Protein AF-A0A170U8N2-F1 (afdb_monomer_lite)

Radius of gyration: 27.25 Å; chains: 1; bounding box: 84×39×58 Å

Structure (mmCIF, N/CA/C/O backbone):
data_AF-A0A170U8N2-F1
#
_entry.id   AF-A0A170U8N2-F1
#
loop_
_atom_site.group_PDB
_atom_site.id
_atom_site.type_symbol
_atom_site.label_atom_id
_atom_site.label_alt_id
_atom_site.label_comp_id
_atom_site.label_asym_id
_atom_site.label_entity_id
_atom_site.label_seq_id
_atom_site.pdbx_PDB_ins_code
_atom_site.Cartn_x
_atom_site.Cartn_y
_atom_site.Cartn_z
_atom_site.occupancy
_atom_site.B_iso_or_equiv
_atom_site.auth_seq_id
_atom_site.auth_comp_id
_atom_site.auth_asym_id
_atom_site.auth_atom_id
_atom_site.pdbx_PDB_model_num
ATOM 1 N N . MET A 1 1 ? -3.355 0.686 -1.057 1.00 92.44 1 MET A N 1
ATOM 2 C CA . MET A 1 1 ? -4.777 1.088 -0.969 1.00 92.44 1 MET A CA 1
ATOM 3 C C . MET A 1 1 ? -5.611 -0.169 -0.863 1.00 92.44 1 MET A C 1
ATOM 5 O O . MET A 1 1 ? -5.297 -1.113 -1.573 1.00 92.44 1 MET A O 1
ATOM 9 N N . ILE A 1 2 ? -6.610 -0.196 0.008 1.00 95.25 2 ILE A N 1
ATOM 10 C CA . ILE A 1 2 ? -7.446 -1.368 0.289 1.00 95.25 2 ILE A CA 1
ATOM 11 C C . ILE A 1 2 ? -8.923 -1.017 0.097 1.00 95.25 2 ILE A C 1
ATOM 13 O O . ILE A 1 2 ? -9.310 0.129 0.348 1.00 95.25 2 ILE A O 1
ATOM 17 N N . LEU A 1 3 ? -9.727 -1.981 -0.351 1.00 95.25 3 LEU A N 1
ATOM 18 C CA . LEU A 1 3 ? -11.173 -1.799 -0.454 1.00 95.25 3 LEU A CA 1
ATOM 19 C C . LEU A 1 3 ? -11.828 -1.694 0.929 1.00 95.25 3 LEU A C 1
ATOM 21 O O . LEU A 1 3 ? -11.387 -2.313 1.901 1.00 95.25 3 LEU A O 1
ATOM 25 N N . SER A 1 4 ? -12.869 -0.871 1.019 1.00 93.06 4 SER A N 1
ATOM 26 C CA . SER A 1 4 ? -13.587 -0.593 2.264 1.00 93.06 4 SER A CA 1
ATOM 27 C C . SER A 1 4 ? -14.366 -1.790 2.807 1.00 93.06 4 SER A C 1
ATOM 29 O O . SER A 1 4 ? -14.515 -1.890 4.020 1.00 93.06 4 SER A O 1
ATOM 31 N N . ASP A 1 5 ? -14.799 -2.708 1.947 1.00 93.00 5 ASP A N 1
ATOM 32 C CA . ASP A 1 5 ? -15.534 -3.930 2.298 1.00 93.00 5 ASP A CA 1
ATOM 33 C C . ASP A 1 5 ? -14.647 -5.056 2.860 1.00 93.00 5 ASP A C 1
ATOM 35 O O . ASP A 1 5 ? -15.148 -5.998 3.471 1.00 93.00 5 ASP A O 1
ATOM 39 N N . VAL A 1 6 ? -13.325 -4.943 2.707 1.00 93.75 6 VAL A N 1
ATOM 40 C CA . VAL A 1 6 ? -12.343 -5.905 3.238 1.00 93.75 6 VAL A CA 1
ATOM 41 C C . VAL A 1 6 ? -12.083 -5.678 4.726 1.00 93.75 6 VAL A C 1
ATOM 43 O O . VAL A 1 6 ? -11.695 -6.598 5.446 1.00 93.75 6 VAL A O 1
ATOM 46 N N . LEU A 1 7 ? -12.249 -4.440 5.194 1.00 90.25 7 LEU A N 1
ATOM 47 C CA . LEU A 1 7 ? -11.991 -4.066 6.577 1.00 90.25 7 LEU A CA 1
ATOM 48 C C . LEU A 1 7 ? -13.301 -3.928 7.351 1.00 90.25 7 LEU A C 1
ATOM 50 O O . LEU A 1 7 ? -14.315 -3.523 6.785 1.00 90.25 7 LEU A O 1
ATOM 54 N N . PRO A 1 8 ? -13.280 -4.158 8.674 1.00 89.50 8 PRO A N 1
ATOM 55 C CA . PRO A 1 8 ? -14.389 -3.755 9.522 1.00 89.50 8 PRO A CA 1
ATOM 56 C C . PRO A 1 8 ? -14.728 -2.270 9.305 1.00 89.50 8 PRO A C 1
ATOM 58 O O . PRO A 1 8 ? -13.816 -1.458 9.078 1.00 89.50 8 PRO A O 1
ATOM 61 N N . PRO A 1 9 ? -16.010 -1.882 9.397 1.00 85.44 9 PRO A N 1
ATOM 62 C CA . PRO A 1 9 ? -16.421 -0.492 9.234 1.00 85.44 9 PRO A CA 1
ATOM 63 C C . PRO A 1 9 ? -15.686 0.435 10.212 1.00 85.44 9 PRO A C 1
ATOM 65 O O . PRO A 1 9 ? -15.105 0.006 11.213 1.00 85.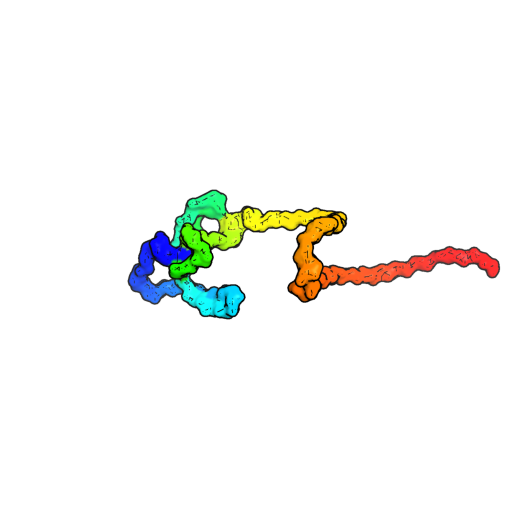44 9 PRO A O 1
ATOM 68 N N . PHE A 1 10 ? -15.630 1.727 9.894 1.00 81.38 10 PHE A N 1
ATOM 69 C CA . PHE A 1 10 ? -15.152 2.720 10.858 1.00 81.38 10 PHE A CA 1
ATOM 70 C C . PHE A 1 10 ? -16.066 2.721 12.078 1.00 81.38 10 PHE A C 1
ATOM 72 O O . PHE A 1 10 ? -17.285 2.693 11.939 1.00 81.38 10 PHE A O 1
ATOM 79 N N . GLY A 1 11 ? -15.459 2.674 13.268 1.00 75.19 11 GLY A N 1
ATOM 80 C CA . GLY A 1 11 ? -16.187 2.952 14.499 1.00 75.19 11 GLY A CA 1
ATOM 81 C C . GLY A 1 11 ? -16.655 4.405 14.502 1.00 75.19 11 GLY A C 1
ATOM 82 O O . GLY A 1 11 ? -16.222 5.196 13.664 1.00 75.19 11 GLY A O 1
ATOM 83 N N . GLU A 1 12 ? -17.496 4.766 15.466 1.00 72.25 12 GLU A N 1
ATOM 84 C CA . GLU A 1 12 ? -18.039 6.124 15.652 1.00 72.25 12 GLU A CA 1
ATOM 85 C C . GLU A 1 12 ? -16.980 7.155 16.099 1.00 72.25 12 GLU A C 1
ATOM 87 O O . GLU A 1 12 ? -17.290 8.130 16.777 1.00 72.25 12 GLU A O 1
ATOM 92 N N . ASP A 1 13 ? -15.710 6.928 15.762 1.00 67.12 13 ASP A N 1
ATOM 93 C CA . ASP A 1 13 ? -14.600 7.774 16.159 1.00 67.12 13 ASP A CA 1
ATOM 94 C C . ASP A 1 13 ? -14.686 9.115 15.406 1.00 67.12 13 ASP A C 1
ATOM 96 O O . ASP A 1 13 ? -14.599 9.134 14.171 1.00 67.12 13 ASP A O 1
ATOM 100 N N . PRO A 1 14 ? -14.875 10.246 16.109 1.00 59.25 14 PRO A N 1
ATOM 101 C CA . PRO A 1 14 ? -15.075 11.544 15.474 1.00 59.25 14 PRO A CA 1
ATOM 102 C C . PRO A 1 14 ? -13.833 12.056 14.729 1.00 59.25 14 PRO A C 1
ATOM 104 O O . PRO A 1 14 ? -13.951 12.991 13.937 1.00 59.25 14 PRO A O 1
ATOM 107 N N . VAL A 1 15 ? -12.648 11.469 14.952 1.00 66.38 15 VAL A N 1
ATOM 108 C CA . VAL A 1 15 ? -11.390 11.908 14.327 1.00 66.38 15 VAL A CA 1
ATOM 109 C C . VAL A 1 15 ? -10.873 10.848 13.354 1.00 66.38 15 VAL A C 1
ATOM 111 O O . VAL A 1 15 ? -9.892 10.145 13.596 1.00 66.38 15 VAL A O 1
ATOM 114 N N . GLN A 1 16 ? -11.524 10.745 12.195 1.00 78.06 16 GLN A N 1
ATOM 115 C CA . GLN A 1 16 ? -10.997 9.953 11.087 1.00 78.06 16 GLN A CA 1
ATOM 116 C C . GLN A 1 16 ? -9.808 10.686 10.452 1.00 78.06 16 GLN A C 1
ATOM 118 O O . GLN A 1 16 ? -9.945 11.783 9.910 1.00 78.06 16 GLN A O 1
ATOM 123 N N . THR A 1 17 ? -8.620 10.079 10.511 1.00 88.38 17 THR A N 1
ATOM 124 C CA . THR A 1 17 ? -7.444 10.643 9.838 1.00 88.38 17 THR A CA 1
ATOM 125 C C . THR A 1 17 ? -7.565 10.415 8.335 1.00 88.38 17 THR A C 1
ATOM 127 O O . THR A 1 17 ? -7.711 9.279 7.876 1.00 88.38 17 THR A O 1
ATOM 130 N N . CYS A 1 18 ? -7.468 11.497 7.567 1.00 92.25 18 CYS A N 1
ATOM 131 C CA . CYS A 1 18 ? -7.544 11.476 6.113 1.00 92.25 18 CYS A CA 1
ATOM 132 C C . CYS A 1 18 ? -6.294 12.098 5.490 1.00 92.25 18 CYS A C 1
ATOM 134 O O . CYS A 1 18 ? -5.647 12.960 6.082 1.00 92.25 18 CYS A O 1
ATOM 136 N N . VAL A 1 19 ? -5.976 11.680 4.268 1.00 92.62 19 VAL A N 1
ATOM 137 C CA . VAL A 1 19 ? -4.888 12.248 3.466 1.00 92.62 19 VAL A CA 1
ATOM 138 C C . VAL A 1 19 ? -5.425 12.727 2.125 1.00 92.62 19 VAL A C 1
ATOM 140 O O . VAL A 1 19 ? -6.297 12.090 1.534 1.00 92.62 19 VAL A O 1
ATOM 143 N N . LEU A 1 20 ? -4.894 13.848 1.642 1.00 94.50 20 LEU A N 1
ATOM 144 C CA . LEU A 1 20 ? -5.175 14.352 0.303 1.00 94.50 20 LEU A CA 1
ATOM 145 C C . LEU A 1 20 ? -4.288 13.617 -0.705 1.00 94.50 20 LEU A C 1
ATOM 147 O O . LEU A 1 20 ? -3.077 13.510 -0.507 1.00 94.50 20 LEU A O 1
ATOM 151 N N . ILE A 1 21 ? -4.880 13.108 -1.780 1.00 90.81 21 ILE A N 1
ATOM 152 C CA . ILE A 1 21 ? -4.159 12.406 -2.844 1.00 90.81 21 ILE A CA 1
ATOM 153 C C . ILE A 1 21 ? -4.522 13.013 -4.191 1.00 90.81 21 ILE A C 1
ATOM 155 O O . ILE A 1 21 ? -5.661 13.427 -4.390 1.00 90.81 21 ILE A O 1
ATOM 159 N N . GLN A 1 22 ? -3.555 13.048 -5.103 1.00 92.00 22 GLN A N 1
ATOM 160 C CA . GLN A 1 22 ? -3.767 13.484 -6.476 1.00 92.00 22 GLN A CA 1
ATOM 161 C C . GLN A 1 22 ? -3.865 12.257 -7.387 1.00 92.00 22 GLN A C 1
ATOM 163 O O . GLN A 1 22 ? -2.973 11.405 -7.383 1.00 92.00 22 GLN A O 1
ATOM 168 N N . GLY A 1 23 ? -4.965 12.145 -8.125 1.00 83.62 23 GLY A N 1
ATOM 169 C CA . GLY A 1 23 ? -5.168 11.128 -9.147 1.00 83.62 23 GLY A CA 1
ATOM 170 C C . GLY A 1 23 ? -4.359 11.422 -10.410 1.00 83.62 23 GLY A C 1
ATOM 171 O O . GLY A 1 23 ? -3.858 12.527 -10.617 1.00 83.62 23 GLY A O 1
ATOM 172 N N . VAL A 1 24 ? -4.269 10.433 -11.299 1.00 80.25 24 VAL A N 1
ATOM 173 C CA . VAL A 1 24 ? -3.546 10.561 -12.579 1.00 80.25 24 VAL A CA 1
ATOM 174 C C . VAL A 1 24 ? -4.161 11.611 -13.509 1.00 80.25 24 VAL A C 1
ATOM 176 O O . VAL A 1 24 ? -3.449 12.207 -14.307 1.00 80.25 24 VAL A O 1
ATOM 179 N N . SER A 1 25 ? -5.463 11.886 -13.363 1.00 85.62 25 SER A N 1
ATOM 180 C CA . SER A 1 25 ? -6.161 12.961 -14.080 1.00 85.62 25 SER A CA 1
ATOM 181 C C . SER A 1 25 ? -5.922 14.355 -13.472 1.00 85.62 25 SER A C 1
ATOM 183 O O . SER A 1 25 ? -6.530 15.330 -13.908 1.00 85.62 25 SER A O 1
ATOM 185 N N . GLY A 1 26 ? -5.082 14.466 -12.436 1.00 88.50 26 GLY A N 1
ATOM 186 C CA . GLY A 1 26 ? -4.791 15.717 -11.730 1.00 88.50 26 GLY A CA 1
ATOM 187 C C . GLY A 1 26 ? -5.828 16.115 -10.674 1.00 88.50 26 GLY A C 1
ATOM 188 O O . GLY A 1 26 ? -5.595 17.072 -9.937 1.00 88.50 26 GLY A O 1
ATOM 189 N N . GLU A 1 27 ? -6.935 15.379 -10.573 1.00 91.88 27 GLU A N 1
ATOM 190 C CA . GLU A 1 27 ? -7.969 15.546 -9.551 1.00 91.88 27 GLU A CA 1
ATOM 191 C C . GLU A 1 27 ? -7.443 15.248 -8.144 1.00 91.88 27 GLU A C 1
ATOM 193 O O . GLU A 1 27 ? -6.578 14.392 -7.962 1.00 91.88 27 GLU A O 1
ATOM 198 N N . PHE A 1 28 ? -7.988 15.924 -7.135 1.00 92.31 28 PHE A N 1
ATOM 199 C CA . PHE A 1 28 ? -7.653 15.662 -5.740 1.00 92.31 28 PHE A CA 1
ATOM 200 C C . PHE A 1 28 ? -8.803 14.950 -5.039 1.00 92.31 28 PHE A C 1
ATOM 202 O O . PHE A 1 28 ? -9.965 15.315 -5.210 1.00 92.31 28 PHE A O 1
ATOM 209 N N . MET A 1 29 ? -8.478 13.969 -4.203 1.00 90.50 29 MET A N 1
ATOM 210 C CA . MET A 1 29 ? -9.451 13.302 -3.346 1.00 90.50 29 MET A CA 1
ATOM 211 C C . MET A 1 29 ? -8.905 13.136 -1.931 1.00 90.50 29 MET A C 1
ATOM 213 O O . MET A 1 29 ? -7.725 12.854 -1.721 1.00 90.50 29 MET A O 1
ATOM 217 N N . THR A 1 30 ? -9.785 13.318 -0.954 1.00 93.44 30 THR A N 1
ATOM 218 C CA . THR A 1 30 ? -9.490 13.072 0.455 1.00 93.44 30 THR A CA 1
ATOM 219 C C . THR A 1 30 ? -9.872 11.638 0.770 1.00 93.44 30 THR A C 1
ATOM 221 O O . THR A 1 30 ? -11.035 11.267 0.629 1.00 93.44 30 THR A O 1
ATOM 224 N N . VAL A 1 31 ? -8.899 10.829 1.187 1.00 92.44 31 VAL A N 1
ATOM 225 C CA . VAL A 1 31 ? -9.120 9.411 1.491 1.00 92.44 31 VAL A CA 1
ATOM 226 C C . VAL A 1 31 ? -8.779 9.104 2.945 1.00 92.44 31 VAL A C 1
ATOM 228 O O . VAL A 1 31 ? -7.735 9.551 3.435 1.00 92.44 31 VAL A O 1
ATOM 231 N N . PRO A 1 32 ? -9.622 8.333 3.647 1.00 93.81 32 PRO A N 1
ATOM 232 C CA . PRO A 1 32 ? -9.320 7.909 5.000 1.00 93.81 32 PRO A CA 1
ATOM 233 C C . PRO A 1 32 ? -8.149 6.926 5.008 1.00 93.81 32 PRO A C 1
ATOM 235 O O . PRO A 1 32 ? -7.982 6.107 4.095 1.00 93.81 32 PRO A O 1
ATOM 238 N N . ILE A 1 33 ? -7.335 7.000 6.058 1.00 92.94 33 ILE A N 1
ATOM 239 C CA . ILE A 1 33 ? -6.211 6.087 6.271 1.00 92.94 33 ILE A CA 1
ATOM 240 C C . ILE A 1 33 ? -6.415 5.232 7.514 1.00 92.94 33 ILE A C 1
ATOM 242 O O . ILE A 1 33 ? -7.054 5.638 8.484 1.00 92.94 33 ILE A O 1
ATOM 246 N N . ARG A 1 34 ? -5.849 4.028 7.475 1.00 90.94 34 ARG A N 1
ATOM 247 C CA . ARG A 1 34 ? -5.829 3.084 8.590 1.00 90.94 34 ARG A CA 1
ATOM 248 C C . ARG A 1 34 ? -4.510 2.346 8.650 1.00 90.94 34 ARG A C 1
ATOM 250 O O . ARG A 1 34 ? -3.941 2.022 7.615 1.00 90.94 34 ARG A O 1
ATOM 257 N N . THR A 1 35 ? -4.084 2.005 9.856 1.00 92.81 35 THR A N 1
ATOM 258 C CA . THR A 1 35 ? -2.990 1.057 10.059 1.00 92.81 35 THR A CA 1
ATOM 259 C C . THR A 1 35 ? -3.564 -0.349 10.156 1.00 92.81 35 THR A C 1
ATOM 261 O O . THR A 1 35 ? -4.437 -0.606 10.983 1.00 92.81 35 THR A O 1
ATOM 264 N N . VAL A 1 36 ? -3.079 -1.256 9.312 1.00 92.94 36 VAL A N 1
ATOM 265 C CA . VAL A 1 36 ? -3.434 -2.682 9.318 1.00 92.94 36 VAL A CA 1
ATOM 266 C C . VAL A 1 36 ? -2.174 -3.519 9.476 1.00 92.94 36 VAL A C 1
ATOM 268 O O . VAL A 1 36 ? -1.096 -3.087 9.076 1.00 92.94 36 VAL A O 1
ATOM 271 N N . TYR A 1 37 ? -2.288 -4.712 10.049 1.00 95.38 37 TYR A N 1
ATOM 272 C CA . TYR A 1 37 ? -1.175 -5.656 10.072 1.00 95.38 37 TYR A CA 1
ATOM 273 C C . TYR A 1 37 ? -1.231 -6.516 8.808 1.00 95.38 37 TYR A C 1
ATOM 275 O O . TYR A 1 37 ? -2.221 -7.210 8.581 1.00 95.38 37 TYR A O 1
ATOM 283 N N . LEU A 1 38 ? -0.192 -6.450 7.977 1.00 94.38 38 LEU A N 1
ATOM 284 C CA . LEU A 1 38 ? -0.054 -7.302 6.799 1.00 94.38 38 LEU A CA 1
ATOM 285 C C . LEU A 1 38 ? 0.941 -8.420 7.092 1.00 94.38 38 LEU A C 1
ATOM 287 O O . LEU A 1 38 ? 1.986 -8.177 7.691 1.00 94.38 38 LEU A O 1
ATOM 291 N N . THR A 1 39 ? 0.632 -9.624 6.621 1.00 94.25 39 THR A N 1
ATOM 292 C CA . THR A 1 39 ? 1.524 -10.785 6.682 1.00 94.25 39 THR A CA 1
ATOM 293 C C . THR A 1 39 ? 1.628 -11.383 5.287 1.00 94.25 39 THR A C 1
ATOM 295 O O . THR A 1 39 ? 0.647 -11.882 4.741 1.00 94.25 39 THR A O 1
ATOM 298 N N . SER A 1 40 ? 2.810 -11.273 4.683 1.00 91.56 40 SER A N 1
ATOM 299 C CA . SER A 1 40 ? 3.121 -11.749 3.333 1.00 91.56 40 SER A CA 1
ATOM 300 C C . SER A 1 40 ? 4.635 -11.883 3.147 1.00 91.56 40 SER A C 1
ATOM 302 O O . SER A 1 40 ? 5.411 -11.376 3.957 1.00 91.56 40 SER A O 1
ATOM 304 N N . ASP A 1 41 ? 5.060 -12.462 2.026 1.00 89.38 41 ASP A N 1
ATOM 305 C CA . ASP A 1 41 ? 6.481 -12.537 1.654 1.00 89.38 41 ASP A CA 1
ATOM 306 C C . ASP A 1 41 ? 7.092 -11.171 1.284 1.00 89.38 41 ASP A C 1
ATOM 308 O O . ASP A 1 41 ? 8.314 -11.035 1.168 1.00 89.38 41 ASP A O 1
ATOM 312 N N . LEU A 1 42 ? 6.263 -10.148 1.048 1.00 89.50 42 LEU A N 1
ATOM 313 C CA . LEU A 1 42 ? 6.711 -8.789 0.727 1.00 89.50 42 LEU A CA 1
ATOM 314 C C . LEU A 1 42 ? 6.878 -7.940 1.987 1.00 89.50 42 LEU A C 1
ATOM 316 O O . LEU A 1 42 ? 7.895 -7.272 2.146 1.00 89.50 42 LEU A O 1
ATOM 320 N N . VAL A 1 43 ? 5.892 -7.997 2.880 1.00 90.56 43 VAL A N 1
ATOM 321 C CA . VAL A 1 43 ? 5.835 -7.218 4.117 1.00 90.56 43 VAL A CA 1
ATOM 322 C C . VAL A 1 43 ? 5.221 -8.054 5.238 1.00 90.56 43 VAL A C 1
ATOM 324 O O . VAL A 1 43 ? 4.228 -8.756 5.025 1.00 90.56 43 VAL A O 1
ATOM 327 N N . ASN A 1 44 ? 5.799 -7.952 6.435 1.00 93.12 44 ASN A N 1
ATOM 328 C CA . ASN A 1 44 ? 5.254 -8.531 7.658 1.00 93.12 44 ASN A CA 1
ATOM 329 C C . ASN A 1 44 ? 5.301 -7.489 8.782 1.00 93.12 44 ASN A C 1
ATOM 331 O O . ASN A 1 44 ? 6.374 -7.207 9.319 1.00 93.12 44 ASN A O 1
ATOM 335 N N . GLY A 1 45 ? 4.161 -6.874 9.097 1.00 94.69 45 GLY A N 1
ATOM 336 C CA . GLY A 1 45 ? 4.099 -5.792 10.075 1.00 94.69 45 GLY A CA 1
ATOM 337 C C . GLY A 1 45 ? 2.957 -4.795 9.866 1.00 94.69 45 GLY A C 1
ATOM 338 O O . GLY A 1 45 ? 2.121 -4.968 8.973 1.00 94.69 45 GLY A O 1
ATOM 339 N N . PRO A 1 46 ? 2.912 -3.738 10.697 1.00 95.06 46 PRO A N 1
ATOM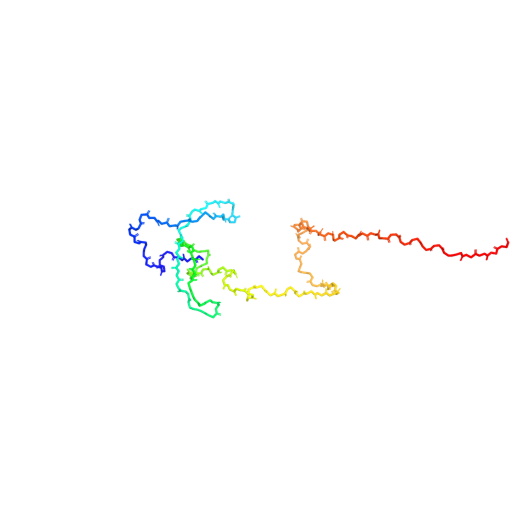 340 C CA . PRO A 1 46 ? 1.939 -2.664 10.566 1.00 95.06 46 PRO A CA 1
ATOM 341 C C . PRO A 1 46 ? 2.216 -1.816 9.320 1.00 95.06 46 PRO A C 1
ATOM 343 O O . PRO A 1 46 ? 3.340 -1.379 9.080 1.00 95.06 46 PRO A O 1
ATOM 346 N N . VAL A 1 47 ? 1.165 -1.546 8.554 1.00 93.88 47 VAL A N 1
ATOM 347 C CA . VAL A 1 47 ? 1.203 -0.770 7.317 1.00 93.88 47 VAL A CA 1
ATOM 348 C C . VAL A 1 47 ? 0.047 0.219 7.300 1.00 93.88 47 VAL A C 1
ATOM 350 O O . VAL A 1 47 ? -1.112 -0.155 7.491 1.00 93.88 47 VAL A O 1
ATOM 353 N N . THR A 1 48 ? 0.352 1.482 7.013 1.00 93.25 48 THR A N 1
ATOM 354 C CA . THR A 1 48 ? -0.665 2.510 6.787 1.00 93.25 48 THR A CA 1
ATOM 355 C C . THR A 1 48 ? -1.215 2.390 5.370 1.00 93.25 48 THR A C 1
ATOM 357 O O . THR A 1 48 ? -0.510 2.603 4.386 1.00 93.25 48 THR A O 1
ATOM 360 N N . VAL A 1 49 ? -2.499 2.069 5.255 1.00 93.44 49 VAL A N 1
ATOM 361 C CA . VAL A 1 49 ? -3.216 1.916 3.990 1.00 93.44 49 VAL A CA 1
ATOM 362 C C . VAL A 1 49 ? -4.309 2.970 3.853 1.00 93.44 49 VAL A C 1
ATOM 364 O O . VAL A 1 49 ? -4.972 3.349 4.814 1.00 93.44 49 VAL A O 1
ATOM 367 N N . ARG A 1 50 ? -4.517 3.431 2.620 1.00 94.00 50 ARG A N 1
ATOM 368 C CA . ARG A 1 50 ? -5.686 4.234 2.232 1.00 94.00 50 ARG A CA 1
ATOM 369 C C . ARG A 1 50 ? -6.872 3.308 2.005 1.00 94.00 50 ARG A C 1
ATOM 371 O O . ARG A 1 50 ? -6.697 2.308 1.303 1.00 94.00 50 ARG A O 1
ATOM 378 N N . VAL A 1 51 ? -8.033 3.651 2.550 1.00 93.69 51 VAL A N 1
ATOM 379 C CA . VAL A 1 51 ? -9.282 2.907 2.359 1.00 93.69 51 VAL A CA 1
ATOM 380 C C . VAL A 1 51 ? -10.097 3.588 1.262 1.00 93.69 51 VAL A C 1
ATOM 382 O O . VAL A 1 51 ? -10.335 4.793 1.332 1.00 93.69 51 VAL A O 1
ATOM 385 N N . ILE A 1 52 ? -10.488 2.834 0.237 1.00 92.69 52 ILE A N 1
ATOM 386 C CA . ILE A 1 52 ? -11.198 3.344 -0.944 1.00 92.69 52 ILE A CA 1
ATOM 387 C C . ILE A 1 52 ? -12.381 2.439 -1.305 1.00 92.69 52 ILE A C 1
ATOM 389 O O . ILE A 1 52 ? -12.421 1.281 -0.903 1.00 92.69 52 ILE A O 1
ATOM 393 N N . ASN A 1 53 ? -13.330 2.949 -2.090 1.00 92.12 53 ASN A N 1
ATOM 394 C CA . ASN A 1 53 ? -14.549 2.206 -2.441 1.00 92.12 53 ASN A CA 1
ATOM 395 C C . ASN A 1 53 ? -14.399 1.311 -3.677 1.00 92.12 53 ASN A C 1
ATOM 397 O O . ASN A 1 53 ? -15.217 0.425 -3.893 1.00 92.12 53 ASN A O 1
ATOM 401 N N . SER A 1 54 ? -13.386 1.551 -4.509 1.00 91.62 54 SER A N 1
ATOM 402 C CA . SER A 1 54 ? -13.194 0.807 -5.753 1.00 91.62 54 SER A CA 1
ATOM 403 C C . SER A 1 54 ? -11.735 0.795 -6.176 1.00 91.62 54 SER A C 1
ATOM 405 O O . SER A 1 54 ? -11.029 1.791 -6.017 1.00 91.62 54 SER A O 1
ATOM 407 N N . LEU A 1 55 ? -11.315 -0.311 -6.784 1.00 90.88 55 LEU A N 1
ATOM 408 C CA . LEU A 1 55 ? -10.022 -0.468 -7.436 1.00 90.88 55 LEU A CA 1
ATOM 409 C C . LEU A 1 55 ? -10.220 -0.646 -8.947 1.00 90.88 55 LEU A C 1
ATOM 411 O O . LEU A 1 55 ? -11.244 -1.186 -9.362 1.00 90.88 55 LEU A O 1
ATOM 415 N N . PRO A 1 56 ? -9.252 -0.230 -9.780 1.00 85.19 56 PRO A N 1
ATOM 416 C CA . PRO A 1 56 ? -9.375 -0.312 -11.237 1.00 85.19 56 PRO A CA 1
ATOM 417 C C . PRO A 1 56 ? -9.281 -1.747 -11.784 1.00 85.19 56 PRO A C 1
ATOM 419 O O . PRO A 1 56 ? -9.447 -1.953 -12.983 1.00 85.19 56 PRO A O 1
ATOM 422 N N . PHE A 1 57 ? -9.016 -2.741 -10.929 1.00 89.44 57 PHE A N 1
ATOM 423 C CA . PHE A 1 57 ? -8.802 -4.132 -11.320 1.00 89.44 57 PHE A CA 1
ATOM 424 C C . PHE A 1 57 ? -9.819 -5.054 -10.627 1.00 89.44 57 PHE A C 1
ATOM 426 O O . PHE A 1 57 ? -9.794 -5.161 -9.397 1.00 89.44 57 PHE A O 1
ATOM 433 N N . PRO A 1 58 ? -10.697 -5.743 -11.382 1.00 90.00 58 PRO A N 1
ATOM 434 C CA . PRO A 1 58 ? -11.640 -6.705 -10.816 1.00 90.00 58 PRO A CA 1
ATOM 435 C C . PRO A 1 58 ? -10.933 -7.823 -10.038 1.00 90.00 58 PRO A C 1
ATOM 437 O O . PRO A 1 58 ? -9.900 -8.332 -10.468 1.00 90.00 58 PRO A O 1
ATOM 440 N N . GLY A 1 59 ? -11.493 -8.210 -8.890 1.00 93.56 59 GLY A N 1
ATOM 441 C CA . GLY A 1 59 ? -10.944 -9.263 -8.023 1.00 93.56 59 GLY A CA 1
ATOM 442 C C . GLY A 1 59 ? -9.746 -8.841 -7.160 1.00 93.56 59 GLY A C 1
ATOM 443 O O . GLY A 1 59 ? -9.331 -9.599 -6.281 1.00 93.56 59 GLY A O 1
ATOM 444 N N . VAL A 1 60 ? -9.209 -7.632 -7.352 1.00 94.94 60 VAL A N 1
ATOM 445 C CA . VAL A 1 60 ? -8.126 -7.089 -6.524 1.00 94.94 60 VAL A CA 1
ATOM 446 C C . VAL A 1 60 ? -8.713 -6.302 -5.359 1.00 94.94 60 VAL A C 1
ATOM 448 O O . VAL A 1 60 ? -9.500 -5.382 -5.552 1.00 94.94 60 VAL A O 1
ATOM 451 N N . HIS A 1 61 ? -8.275 -6.643 -4.149 1.00 94.75 61 HIS A N 1
ATOM 452 C CA . HIS A 1 61 ? -8.762 -6.049 -2.900 1.00 94.75 61 HIS A CA 1
ATOM 453 C C . HIS A 1 61 ? -7.741 -5.111 -2.238 1.00 94.75 61 HIS A C 1
ATOM 455 O O . HIS A 1 61 ? -8.103 -4.241 -1.446 1.00 94.75 61 HIS A O 1
ATOM 461 N N . LEU A 1 62 ? -6.456 -5.271 -2.570 1.00 93.81 62 LEU A N 1
ATOM 462 C CA . LEU A 1 62 ? -5.342 -4.507 -2.020 1.00 93.81 62 LEU A CA 1
ATOM 463 C C . LEU A 1 62 ? -4.332 -4.201 -3.131 1.00 93.81 62 LEU A C 1
ATOM 465 O O . LEU A 1 62 ? -3.796 -5.109 -3.757 1.00 93.81 62 LEU A O 1
ATOM 469 N N . LEU A 1 63 ? -4.033 -2.919 -3.327 1.00 91.81 63 LEU A N 1
ATOM 470 C CA . LEU A 1 63 ? -2.865 -2.458 -4.074 1.00 91.81 63 LEU A CA 1
ATOM 471 C C . LEU A 1 63 ? -1.752 -2.100 -3.097 1.00 91.81 63 LEU A C 1
ATOM 473 O O . LEU A 1 63 ? -1.862 -1.109 -2.365 1.00 91.81 63 LEU A O 1
ATOM 477 N N . LEU A 1 64 ? -0.690 -2.899 -3.085 1.00 90.25 64 LEU A N 1
ATOM 478 C CA . LEU A 1 64 ? 0.504 -2.619 -2.300 1.00 90.25 64 LEU A CA 1
ATOM 479 C C . LEU A 1 64 ? 1.384 -1.615 -3.053 1.00 90.25 64 LEU A C 1
ATOM 481 O O . LEU A 1 64 ? 1.637 -1.784 -4.242 1.00 90.25 64 LEU A O 1
ATOM 485 N N . GLY A 1 65 ? 1.813 -0.556 -2.368 1.00 86.75 65 GLY A N 1
ATOM 486 C CA . GLY A 1 65 ? 2.745 0.407 -2.943 1.00 86.75 65 GLY A CA 1
ATOM 487 C C . GLY A 1 65 ? 4.159 -0.167 -3.039 1.00 86.75 65 GLY A C 1
ATOM 488 O O . GLY A 1 65 ? 4.551 -1.035 -2.254 1.00 86.75 65 GLY A O 1
ATOM 489 N N . ASN A 1 66 ? 4.935 0.326 -4.004 1.00 87.00 66 ASN A N 1
ATOM 490 C CA . ASN A 1 66 ? 6.317 -0.117 -4.222 1.00 87.00 66 ASN A CA 1
ATOM 491 C C . ASN A 1 66 ? 7.230 0.211 -3.031 1.00 87.00 66 ASN A C 1
ATOM 493 O O . ASN A 1 66 ? 8.205 -0.494 -2.789 1.00 87.00 66 ASN A O 1
ATOM 497 N N . ASP A 1 67 ? 6.885 1.245 -2.265 1.00 83.12 67 ASP A N 1
ATOM 498 C CA . ASP A 1 67 ? 7.543 1.624 -1.016 1.00 83.12 67 ASP A CA 1
ATOM 499 C C . ASP A 1 67 ? 7.547 0.488 0.018 1.00 83.12 67 ASP A C 1
ATOM 501 O O . ASP A 1 67 ? 8.508 0.340 0.767 1.00 83.12 67 ASP A O 1
ATOM 505 N N . LEU A 1 68 ? 6.512 -0.357 0.013 1.00 85.38 68 LEU A N 1
ATOM 506 C CA . LEU A 1 68 ? 6.367 -1.480 0.942 1.00 85.38 68 LEU A CA 1
ATOM 507 C C . LEU A 1 68 ? 6.947 -2.789 0.406 1.00 85.38 68 LEU A C 1
ATOM 509 O O . LEU A 1 68 ? 7.289 -3.674 1.184 1.00 85.38 68 LEU A O 1
ATOM 513 N N . ALA A 1 69 ? 7.050 -2.927 -0.914 1.00 78.25 69 ALA A N 1
ATOM 514 C CA . ALA A 1 69 ? 7.608 -4.117 -1.550 1.00 78.25 69 ALA A CA 1
ATOM 515 C C . ALA A 1 69 ? 9.151 -4.098 -1.614 1.00 78.25 69 ALA A C 1
ATOM 517 O O . ALA A 1 69 ? 9.776 -5.105 -1.959 1.00 78.25 69 ALA A O 1
ATOM 518 N N . GLY A 1 70 ? 9.772 -2.966 -1.261 1.00 76.00 70 GLY A N 1
ATOM 519 C CA . GLY A 1 70 ? 11.221 -2.787 -1.255 1.00 76.00 70 GLY A CA 1
ATOM 520 C C . GLY A 1 70 ? 11.839 -2.912 -2.652 1.00 76.00 70 GLY A C 1
ATOM 521 O O . GLY A 1 70 ? 11.197 -2.647 -3.667 1.00 76.00 70 GLY A O 1
ATOM 522 N N . GLY A 1 71 ? 13.093 -3.371 -2.721 1.00 69.12 71 GLY A N 1
ATOM 523 C CA . GLY A 1 71 ? 13.829 -3.576 -3.980 1.00 69.12 71 GLY A CA 1
ATOM 524 C C . GLY A 1 71 ? 13.307 -4.714 -4.869 1.00 69.12 71 GLY A C 1
ATOM 525 O O . GLY A 1 71 ? 13.956 -5.071 -5.842 1.00 69.12 71 GLY A O 1
ATOM 526 N N . LYS A 1 72 ? 12.155 -5.314 -4.546 1.00 71.25 72 LYS A N 1
ATOM 527 C CA . LYS A 1 72 ? 11.590 -6.442 -5.302 1.00 71.25 72 LYS A CA 1
ATOM 528 C C . LYS A 1 72 ? 10.827 -6.018 -6.559 1.00 71.25 72 LYS A C 1
ATOM 530 O O . LYS A 1 72 ? 10.521 -6.872 -7.381 1.00 71.25 72 LYS A O 1
ATOM 535 N N . VAL A 1 73 ? 10.485 -4.733 -6.692 1.00 68.12 73 VAL A N 1
ATOM 536 C CA . VAL A 1 73 ? 9.622 -4.235 -7.786 1.00 68.12 73 VAL A CA 1
ATOM 537 C C . VAL A 1 73 ? 10.390 -3.406 -8.814 1.00 68.12 73 VAL A C 1
ATOM 539 O O . VAL A 1 73 ? 9.903 -3.209 -9.923 1.00 68.12 73 VAL A O 1
ATOM 542 N N . LEU A 1 74 ? 11.601 -2.950 -8.483 1.00 67.56 74 LEU A N 1
ATOM 543 C CA . LEU A 1 74 ? 12.457 -2.237 -9.423 1.00 67.56 74 LEU A CA 1
ATOM 544 C C . LEU A 1 74 ? 13.651 -3.129 -9.787 1.00 67.56 74 LEU A C 1
ATOM 546 O O . LEU A 1 74 ? 14.568 -3.244 -8.975 1.00 67.56 74 LEU A O 1
ATOM 550 N N . PRO A 1 75 ? 13.649 -3.794 -10.958 1.00 67.25 75 PRO A N 1
ATOM 551 C CA . PRO A 1 75 ? 14.850 -4.460 -11.431 1.00 67.25 75 PRO A CA 1
ATOM 552 C C . PRO A 1 75 ? 15.930 -3.410 -11.688 1.00 67.25 75 PRO A C 1
ATOM 554 O O . PRO A 1 75 ? 15.634 -2.301 -12.147 1.00 67.25 75 PRO A O 1
ATOM 557 N N . ASP A 1 76 ? 17.183 -3.771 -11.423 1.00 74.31 76 ASP A N 1
ATOM 558 C CA . ASP A 1 76 ? 18.300 -2.925 -11.815 1.00 74.31 76 ASP A CA 1
ATOM 559 C C . ASP A 1 76 ? 18.249 -2.716 -13.336 1.00 74.31 76 ASP A C 1
ATOM 561 O O . ASP A 1 76 ? 18.137 -3.694 -14.089 1.00 74.31 76 ASP A O 1
ATOM 565 N N . PRO A 1 77 ? 18.302 -1.463 -13.821 1.00 74.25 77 PRO A N 1
ATOM 566 C CA . PRO A 1 77 ? 18.323 -1.212 -15.248 1.00 74.25 77 PRO A CA 1
ATOM 567 C C . PRO A 1 77 ? 19.556 -1.889 -15.844 1.00 74.25 77 PRO A C 1
ATOM 569 O O . PRO A 1 77 ? 20.693 -1.598 -15.466 1.00 74.25 77 PRO A O 1
ATOM 572 N N . VAL A 1 78 ? 19.333 -2.798 -16.791 1.00 78.44 78 VAL A N 1
ATOM 573 C CA . VAL A 1 78 ? 20.424 -3.465 -17.499 1.00 78.44 78 VAL A CA 1
ATOM 574 C C . VAL A 1 78 ? 21.030 -2.462 -18.471 1.00 78.44 78 VAL A C 1
ATOM 576 O O . VAL A 1 78 ? 20.428 -2.099 -19.481 1.00 78.44 78 VAL A O 1
ATOM 579 N N . LEU A 1 79 ? 22.230 -1.990 -18.148 1.00 78.75 79 LEU A N 1
ATOM 580 C CA . LEU A 1 79 ? 22.985 -1.092 -19.009 1.00 78.75 79 LEU A CA 1
ATOM 581 C C . LEU A 1 79 ? 23.879 -1.912 -19.937 1.00 78.75 79 LEU A C 1
ATOM 583 O O . LEU A 1 79 ? 24.704 -2.701 -19.481 1.00 78.75 79 LEU A O 1
ATOM 587 N N . THR A 1 80 ? 23.754 -1.687 -21.243 1.00 77.94 80 THR A N 1
ATOM 588 C CA . THR A 1 80 ? 24.743 -2.150 -22.218 1.00 77.94 80 THR A CA 1
ATOM 589 C C . THR A 1 80 ? 25.704 -1.013 -22.546 1.00 77.94 80 THR A C 1
ATOM 591 O O . THR A 1 80 ? 25.289 0.127 -22.755 1.00 77.94 80 THR A O 1
ATOM 594 N N . VAL A 1 81 ? 27.002 -1.313 -22.593 1.00 82.31 81 VAL A N 1
ATOM 595 C CA . VAL A 1 81 ? 28.025 -0.356 -23.053 1.00 82.31 81 VAL A CA 1
ATOM 596 C C . VAL A 1 81 ? 27.932 -0.107 -24.556 1.00 82.31 81 VAL A C 1
ATOM 598 O O . VAL A 1 81 ? 28.292 0.968 -25.029 1.00 82.31 81 VAL A O 1
ATOM 601 N N . ASN A 1 82 ? 27.403 -1.085 -25.292 1.00 81.12 82 ASN A N 1
ATOM 602 C CA . ASN A 1 82 ? 27.239 -1.012 -26.732 1.00 81.12 82 ASN A CA 1
ATOM 603 C C . ASN A 1 82 ? 25.748 -0.865 -27.041 1.00 81.12 82 ASN A C 1
ATOM 605 O O . ASN A 1 82 ? 24.998 -1.798 -26.735 1.00 81.12 82 ASN A O 1
ATOM 609 N N . PRO A 1 83 ? 25.304 0.261 -27.626 1.00 76.75 83 PRO A N 1
ATOM 610 C CA . PRO A 1 83 ? 23.916 0.414 -28.035 1.00 76.75 83 PRO A CA 1
ATOM 611 C C . PRO A 1 83 ? 23.557 -0.715 -29.002 1.00 76.75 83 PRO A C 1
ATOM 613 O O . PRO A 1 83 ? 24.252 -0.945 -29.992 1.00 76.75 83 PRO A O 1
ATOM 616 N N . LEU A 1 84 ? 22.494 -1.450 -28.686 1.00 71.69 84 LEU A N 1
ATOM 617 C CA . LEU A 1 84 ? 21.989 -2.492 -29.564 1.00 71.69 84 LEU A CA 1
ATOM 618 C C . LEU A 1 84 ? 21.200 -1.817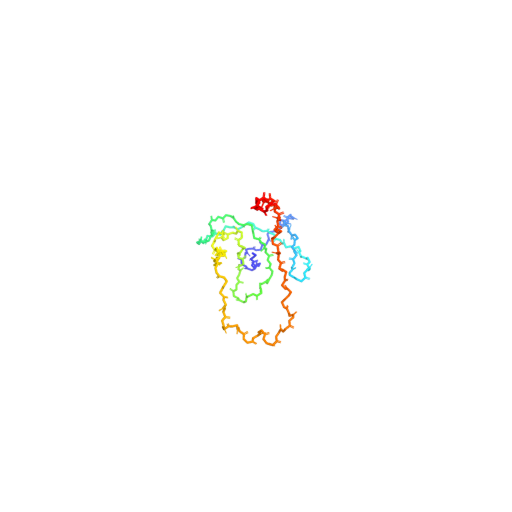 -30.688 1.00 71.69 84 LEU A C 1
ATOM 620 O O . LEU A 1 84 ? 20.158 -1.216 -30.438 1.00 71.69 84 LEU A O 1
ATOM 624 N N . LEU A 1 85 ? 21.687 -1.934 -31.922 1.00 67.19 85 LEU A N 1
ATOM 625 C CA . LEU A 1 85 ? 20.856 -1.731 -33.106 1.00 67.19 85 LEU A CA 1
ATOM 626 C C . LEU A 1 85 ? 19.911 -2.930 -33.193 1.00 67.19 85 LEU A C 1
ATOM 628 O O . LEU A 1 85 ? 20.256 -3.971 -33.748 1.00 67.19 85 LEU A O 1
ATOM 632 N N . ASN A 1 86 ? 18.750 -2.816 -32.556 1.00 60.62 86 ASN A N 1
ATOM 633 C CA . ASN A 1 86 ? 17.669 -3.760 -32.766 1.00 60.62 86 ASN A CA 1
ATOM 634 C C . ASN A 1 86 ? 17.144 -3.551 -34.197 1.00 60.62 86 ASN A C 1
ATOM 636 O O . ASN A 1 86 ? 16.588 -2.499 -34.482 1.00 60.62 86 ASN A O 1
ATOM 640 N N . SER A 1 87 ? 17.348 -4.517 -35.096 1.00 59.50 87 SER A N 1
ATOM 641 C CA . SER A 1 87 ? 16.783 -4.477 -36.456 1.00 59.50 87 SER A CA 1
ATOM 642 C C . SER A 1 87 ? 15.303 -4.868 -36.506 1.00 59.50 87 SER A C 1
ATOM 644 O O . SER A 1 87 ? 14.678 -4.731 -37.549 1.00 59.50 87 SER A O 1
ATOM 646 N N . ASN A 1 88 ? 14.764 -5.391 -35.402 1.00 58.62 88 ASN A N 1
ATOM 647 C CA . ASN A 1 88 ? 13.342 -5.621 -35.188 1.00 58.62 88 ASN A CA 1
ATOM 648 C C . ASN A 1 88 ? 12.791 -4.472 -34.347 1.00 58.62 88 ASN A C 1
ATOM 650 O O . ASN A 1 88 ? 12.355 -4.675 -33.210 1.00 58.62 88 ASN A O 1
ATOM 654 N N . THR A 1 89 ? 12.856 -3.246 -34.846 1.00 56.69 89 THR A N 1
ATOM 655 C CA . THR A 1 89 ? 11.945 -2.252 -34.303 1.00 56.69 89 THR A CA 1
ATOM 656 C C . THR A 1 89 ? 10.534 -2.725 -34.619 1.00 56.69 89 THR A C 1
ATOM 658 O O . THR A 1 89 ? 10.249 -3.146 -35.743 1.00 56.69 89 THR A O 1
ATOM 661 N N . ASP A 1 90 ? 9.659 -2.730 -33.618 1.00 57.56 90 ASP A N 1
ATOM 662 C CA . ASP A 1 90 ? 8.247 -2.982 -33.864 1.00 57.56 90 ASP A CA 1
ATOM 663 C C . ASP A 1 90 ? 7.788 -1.995 -34.942 1.00 57.56 90 ASP A C 1
ATOM 665 O O . ASP A 1 90 ? 8.028 -0.791 -34.813 1.00 57.56 90 ASP A O 1
ATOM 669 N N . SER A 1 91 ? 7.116 -2.495 -35.983 1.00 56.50 91 SER A N 1
ATOM 670 C CA . SER A 1 91 ? 6.618 -1.742 -37.153 1.00 56.50 91 SER A CA 1
ATOM 671 C C . SER A 1 91 ? 5.825 -0.469 -36.810 1.00 56.50 91 SER A C 1
ATOM 673 O O . SER A 1 91 ? 5.557 0.362 -37.670 1.00 56.50 91 SER A O 1
ATOM 675 N N . SER A 1 92 ? 5.478 -0.297 -35.535 1.00 56.31 92 SER A N 1
ATOM 676 C CA . SER A 1 92 ? 5.014 0.940 -34.909 1.00 56.31 92 SER A CA 1
ATOM 677 C C . SER A 1 92 ? 5.895 2.178 -35.141 1.00 56.31 92 SER A C 1
ATOM 679 O O . SER A 1 92 ? 5.378 3.291 -35.056 1.00 56.31 92 SER A O 1
ATOM 681 N N . GLU A 1 93 ? 7.194 2.030 -35.435 1.00 55.38 93 GLU A N 1
ATOM 682 C CA . GLU A 1 93 ? 8.056 3.186 -35.730 1.00 55.38 93 GLU A CA 1
ATOM 683 C C . GLU A 1 93 ? 7.707 3.869 -37.061 1.00 55.38 93 GLU A C 1
ATOM 685 O O . GLU A 1 93 ? 7.837 5.089 -37.177 1.00 55.38 93 GLU A O 1
ATOM 690 N N . GLU A 1 94 ? 7.193 3.110 -38.034 1.00 57.50 94 GLU A N 1
ATOM 691 C CA . GLU A 1 94 ? 6.737 3.651 -39.318 1.00 57.50 94 GLU A CA 1
ATOM 692 C C . GLU A 1 94 ? 5.346 4.291 -39.201 1.00 57.50 94 GLU A C 1
ATOM 694 O O . GLU A 1 94 ? 5.070 5.299 -39.852 1.00 57.50 94 GLU A O 1
ATOM 699 N N . GLU A 1 95 ? 4.478 3.758 -38.333 1.00 58.56 95 GLU A N 1
ATOM 700 C CA . GLU A 1 95 ? 3.120 4.285 -38.125 1.00 58.56 95 GLU A CA 1
ATOM 701 C C . GLU A 1 95 ? 3.074 5.547 -37.249 1.00 58.56 95 GLU A C 1
ATOM 703 O O . GLU A 1 95 ? 2.070 6.262 -37.257 1.00 58.56 95 GLU A O 1
ATOM 708 N N . MET A 1 96 ? 4.142 5.855 -36.504 1.00 58.84 96 MET A N 1
ATOM 709 C CA . MET A 1 96 ? 4.083 6.852 -35.435 1.00 58.84 96 MET A CA 1
ATOM 710 C C . MET A 1 96 ? 5.278 7.822 -35.415 1.00 58.84 96 MET A C 1
ATOM 712 O O . MET A 1 96 ? 5.922 8.058 -34.387 1.00 58.84 96 MET A O 1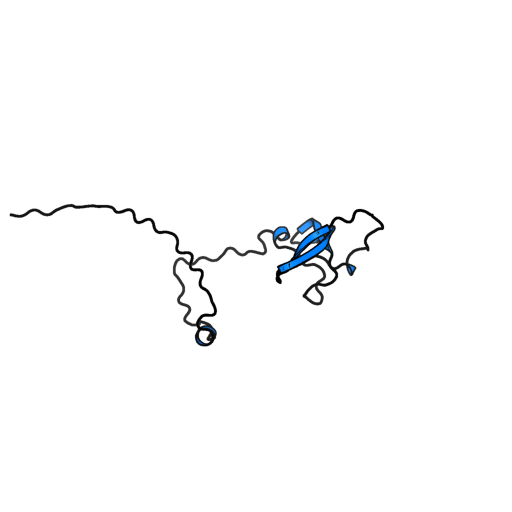
ATOM 716 N N . VAL A 1 97 ? 5.559 8.447 -36.561 1.00 57.59 97 VAL A N 1
ATOM 717 C CA . VAL A 1 97 ? 6.558 9.521 -36.669 1.00 57.59 97 VAL A CA 1
ATOM 718 C C . VAL A 1 97 ? 6.132 10.723 -35.811 1.00 57.59 97 VAL A C 1
ATOM 720 O O . VAL A 1 97 ? 5.150 11.400 -36.103 1.00 57.59 97 VAL A O 1
ATOM 723 N N . GLY A 1 98 ? 6.895 11.017 -34.753 1.00 61.38 98 GLY A N 1
ATOM 724 C CA . GLY A 1 98 ? 6.745 12.238 -33.945 1.00 61.38 98 GLY A CA 1
ATOM 725 C C . GLY A 1 98 ? 5.967 12.106 -32.629 1.00 61.38 98 GLY A C 1
ATOM 726 O O . GLY A 1 98 ? 5.806 13.108 -31.936 1.00 61.38 98 GLY A O 1
ATOM 727 N N . LEU A 1 99 ? 5.517 10.906 -32.246 1.00 60.91 99 LEU A N 1
ATOM 728 C CA . LEU A 1 99 ? 4.745 10.712 -31.005 1.00 60.91 99 LEU A CA 1
ATOM 729 C C . LEU A 1 99 ? 5.614 10.553 -29.750 1.00 60.91 99 LEU A C 1
ATOM 731 O O . LEU A 1 99 ? 5.142 10.783 -28.639 1.00 60.91 99 LEU A O 1
ATOM 735 N N . TYR A 1 100 ? 6.887 10.195 -29.907 1.00 60.06 100 TYR A N 1
ATOM 736 C CA . TYR A 1 100 ? 7.817 10.080 -28.787 1.00 60.06 100 TYR A CA 1
ATOM 737 C C . TYR A 1 100 ? 8.640 11.367 -28.672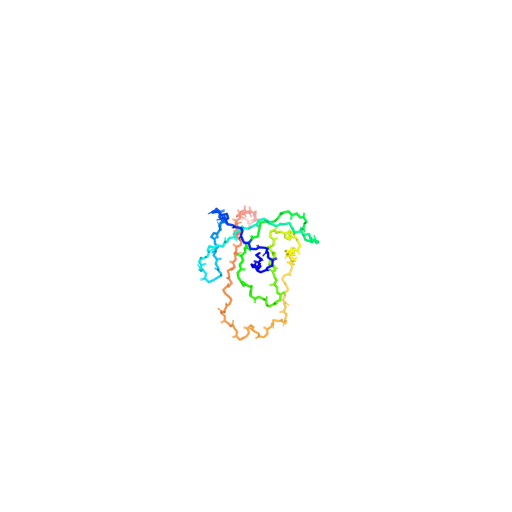 1.00 60.06 100 TYR A C 1
ATOM 739 O O . TYR A 1 100 ? 9.635 11.513 -29.387 1.00 60.06 100 TYR A O 1
ATOM 747 N N . PRO A 1 101 ? 8.277 12.325 -27.797 1.00 53.88 101 PRO A N 1
ATOM 748 C CA . PRO A 1 101 ? 9.174 13.421 -27.475 1.00 53.88 101 PRO A CA 1
ATOM 749 C C . PRO A 1 101 ? 10.402 12.824 -26.783 1.00 53.88 101 PRO A C 1
ATOM 751 O O . PRO A 1 101 ? 10.373 12.482 -25.600 1.00 53.88 101 PRO A O 1
ATOM 754 N N . SER A 1 102 ? 11.497 12.658 -27.523 1.00 52.19 102 SER A N 1
ATOM 755 C CA . SER A 1 102 ? 12.766 12.269 -26.928 1.00 52.19 102 SER A CA 1
ATOM 756 C C . SER A 1 102 ? 13.280 13.451 -26.107 1.00 52.19 102 SER A C 1
ATOM 758 O O . SER A 1 102 ? 13.907 14.370 -26.636 1.00 52.19 102 SER A O 1
ATOM 760 N N . CYS A 1 103 ? 13.036 13.446 -24.800 1.00 50.72 103 CYS A N 1
ATOM 761 C CA . CYS A 1 103 ? 13.785 14.290 -23.877 1.00 50.72 103 CYS A CA 1
ATOM 762 C C . CYS A 1 103 ? 15.199 13.708 -23.751 1.00 50.72 103 CYS A C 1
ATOM 764 O O . CYS A 1 103 ? 15.536 13.037 -22.777 1.00 50.72 103 CYS A O 1
ATOM 766 N N . ALA A 1 104 ? 16.021 13.909 -24.781 1.00 58.41 104 ALA A N 1
ATOM 767 C CA . ALA A 1 104 ? 17.421 13.528 -24.756 1.00 58.41 104 ALA A CA 1
ATOM 768 C C . ALA A 1 104 ? 18.154 14.427 -23.751 1.00 58.41 104 ALA A C 1
ATOM 770 O O . ALA A 1 104 ? 18.434 15.595 -24.018 1.00 58.41 104 ALA A O 1
ATOM 771 N N . VAL A 1 105 ? 18.469 13.884 -22.575 1.00 52.03 105 VAL A N 1
ATOM 772 C CA . VAL A 1 105 ? 19.332 14.555 -21.599 1.00 52.03 105 VAL A CA 1
ATOM 773 C C . VAL A 1 105 ? 20.774 14.422 -22.088 1.00 52.03 105 VAL A C 1
ATOM 775 O O . VAL A 1 105 ? 21.452 13.428 -21.827 1.00 52.03 105 VAL A O 1
ATOM 778 N N . THR A 1 106 ? 21.270 15.411 -22.830 1.00 51.34 106 THR A N 1
ATOM 779 C CA . THR A 1 106 ? 22.692 15.464 -23.182 1.00 51.34 106 THR A CA 1
ATOM 780 C C . THR A 1 106 ? 23.500 15.751 -21.916 1.00 51.34 106 THR A C 1
ATOM 782 O O . THR A 1 106 ? 23.426 16.856 -21.376 1.00 51.34 106 THR A O 1
ATOM 785 N N . ARG A 1 107 ? 24.287 14.780 -21.423 1.00 52.94 107 ARG A N 1
ATOM 786 C CA . ARG A 1 107 ? 25.306 15.063 -20.397 1.00 52.94 107 ARG A CA 1
ATOM 787 C C . ARG A 1 107 ? 26.239 16.144 -20.947 1.00 52.94 107 ARG A C 1
ATOM 789 O O . ARG A 1 107 ? 26.839 15.958 -22.003 1.00 52.94 107 ARG A O 1
ATOM 796 N N . ALA A 1 108 ? 26.347 17.267 -20.241 1.00 55.12 108 ALA A N 1
ATOM 797 C CA . ALA A 1 108 ? 27.234 18.366 -20.595 1.00 55.12 108 ALA A CA 1
ATOM 798 C C . ALA A 1 108 ? 28.690 17.871 -20.683 1.00 55.12 108 ALA A C 1
ATOM 800 O O . ALA A 1 108 ? 29.321 17.584 -19.667 1.00 55.12 108 ALA A O 1
ATOM 801 N N . MET A 1 109 ? 29.239 17.765 -21.895 1.00 50.69 109 MET A N 1
ATOM 802 C CA . MET A 1 109 ? 30.678 17.588 -22.084 1.00 50.69 109 MET A CA 1
ATOM 803 C C . MET A 1 109 ? 31.371 18.940 -21.897 1.00 50.69 109 MET A C 1
ATOM 805 O O . MET A 1 109 ? 31.312 19.808 -22.767 1.00 50.69 109 MET A O 1
ATOM 809 N N . VAL A 1 110 ? 32.073 19.113 -20.776 1.00 55.34 110 VAL A N 1
ATOM 810 C CA . VAL A 1 110 ? 33.067 20.182 -20.625 1.00 55.34 110 VAL A CA 1
ATOM 811 C C . VAL A 1 110 ? 34.278 19.815 -21.485 1.00 55.34 110 VAL A C 1
ATOM 813 O O . VAL A 1 110 ? 35.014 18.881 -21.173 1.00 55.34 110 VAL A O 1
ATOM 816 N N . LYS A 1 111 ? 34.502 20.542 -22.585 1.00 57.44 111 LYS A N 1
ATOM 817 C CA . LYS A 1 111 ? 35.751 20.452 -23.356 1.00 57.44 111 LYS A CA 1
ATOM 818 C C . LYS A 1 111 ? 36.870 21.156 -22.584 1.00 57.44 111 LYS A C 1
ATOM 820 O O . LYS A 1 111 ? 36.938 22.382 -22.572 1.00 57.44 111 LYS A O 1
ATOM 825 N N . SER A 1 112 ? 37.793 20.402 -21.997 1.00 53.22 112 SER A N 1
ATOM 826 C CA . SER A 1 112 ? 39.094 20.929 -21.574 1.00 53.22 112 SER A CA 1
ATOM 827 C C . SER A 1 112 ? 40.020 21.024 -22.794 1.00 53.22 112 SER A C 1
ATOM 829 O O . SER A 1 112 ? 40.422 20.026 -23.391 1.00 53.22 112 SER A O 1
ATOM 831 N N . LYS A 1 113 ? 40.342 22.255 -23.205 1.00 44.09 113 LYS A N 1
ATOM 832 C CA . LYS A 1 113 ? 41.254 22.547 -24.319 1.00 44.09 113 LYS A CA 1
ATOM 833 C C . LYS A 1 113 ? 42.696 22.303 -23.845 1.00 44.09 113 LYS A C 1
ATOM 835 O O . LYS A 1 113 ? 43.268 23.145 -23.162 1.00 44.09 113 LYS A O 1
ATOM 840 N N . LYS A 1 114 ? 43.291 21.152 -24.176 1.00 45.75 114 LYS A N 1
ATOM 841 C CA . LYS A 1 114 ? 44.745 20.948 -24.043 1.00 45.75 114 LYS A CA 1
ATOM 842 C C . LYS A 1 114 ? 45.422 21.520 -25.287 1.00 45.75 114 LYS A C 1
ATOM 844 O O . LYS A 1 114 ? 45.334 20.939 -26.364 1.00 45.75 114 LYS A O 1
ATOM 849 N N . GLN A 1 115 ? 46.064 22.673 -25.142 1.00 41.81 115 GLN A N 1
ATOM 850 C CA . GLN A 1 115 ? 46.928 23.240 -26.170 1.00 41.81 115 GLN A CA 1
ATOM 851 C C . GLN A 1 115 ? 48.305 22.589 -26.014 1.00 41.81 115 GLN A C 1
ATOM 853 O O . GLN A 1 115 ? 49.017 22.883 -25.061 1.00 41.81 115 GLN A O 1
ATOM 858 N N . ASN A 1 116 ? 48.639 21.647 -26.896 1.00 40.91 116 ASN A N 1
ATOM 859 C CA . ASN A 1 116 ? 49.971 21.050 -26.962 1.00 40.91 116 ASN A CA 1
ATOM 860 C C . ASN A 1 116 ? 50.571 21.402 -28.326 1.00 40.91 116 ASN A C 1
ATOM 862 O O . ASN A 1 116 ? 50.358 20.694 -29.306 1.00 40.91 116 ASN A O 1
ATOM 866 N N . THR A 1 117 ? 51.246 22.547 -28.412 1.00 36.31 117 THR A N 1
ATOM 867 C CA . THR A 1 117 ? 52.081 22.895 -29.565 1.00 36.31 117 THR A CA 1
ATOM 868 C C . THR A 1 117 ? 53.488 22.385 -29.299 1.00 36.31 117 THR A C 1
ATOM 870 O O . THR A 1 117 ? 54.184 22.926 -28.441 1.00 36.31 117 THR A O 1
A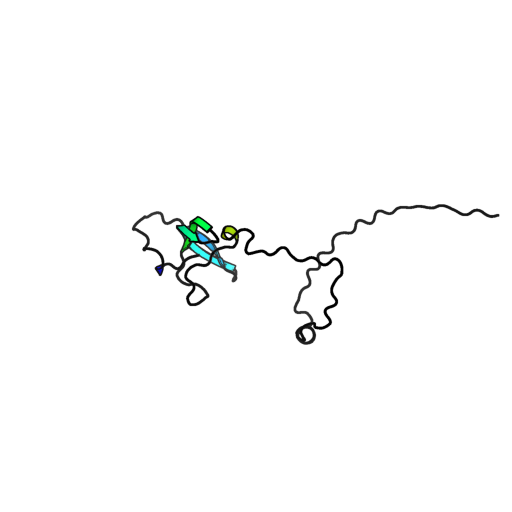TOM 873 N N . ILE A 1 118 ? 53.901 21.357 -30.040 1.00 41.53 118 ILE A N 1
ATOM 874 C CA . ILE A 1 118 ? 55.313 21.029 -30.232 1.00 41.53 118 ILE A CA 1
ATOM 875 C C . ILE A 1 118 ? 55.587 20.974 -31.743 1.00 41.53 118 ILE A C 1
ATOM 877 O O . ILE A 1 118 ? 54.798 20.413 -32.498 1.00 41.53 118 ILE A O 1
ATOM 881 N N . ASN A 1 119 ? 56.676 21.652 -32.107 1.00 40.09 119 ASN A N 1
ATOM 882 C CA . ASN A 1 119 ? 57.196 22.111 -33.407 1.00 40.09 119 ASN A CA 1
ATOM 883 C C . ASN A 1 119 ? 57.382 21.054 -34.520 1.00 40.09 119 ASN A C 1
ATOM 885 O O . ASN A 1 119 ? 57.301 19.852 -34.272 1.00 40.09 119 ASN A O 1
ATOM 889 N N . PRO A 1 120 ? 57.796 21.507 -35.722 1.00 41.06 120 PRO A N 1
ATOM 890 C CA . PRO A 1 120 ? 59.197 21.269 -36.096 1.00 41.06 120 PRO A CA 1
ATOM 891 C C . PRO A 1 120 ? 59.920 22.490 -36.705 1.00 41.06 120 PRO A C 1
ATOM 893 O O . PRO A 1 120 ? 59.305 23.376 -37.291 1.00 41.06 120 PRO A O 1
ATOM 896 N N . GLN A 1 121 ? 61.244 22.515 -36.523 1.00 40.66 121 GLN A N 1
ATOM 897 C CA . GLN A 1 121 ? 62.215 23.385 -37.202 1.00 40.66 121 GLN A CA 1
ATOM 898 C C . GLN A 1 121 ? 62.636 22.798 -38.557 1.00 40.66 121 GLN A C 1
ATOM 900 O O . GLN A 1 121 ? 62.687 21.574 -38.645 1.00 40.66 121 GLN A O 1
ATOM 905 N N . VAL A 1 122 ? 62.964 23.678 -39.517 1.00 37.47 122 VAL A N 1
ATOM 906 C CA . VAL A 1 122 ? 63.994 23.682 -40.602 1.00 37.47 122 VAL A CA 1
ATOM 907 C C . VAL A 1 122 ? 63.508 24.723 -41.641 1.00 37.47 122 VAL A C 1
ATOM 909 O O . VAL A 1 122 ? 62.315 24.730 -41.935 1.00 37.47 122 VAL A O 1
ATOM 912 N N . ASP A 1 123 ? 64.243 25.702 -42.173 1.00 35.03 123 ASP A N 1
ATOM 913 C CA . ASP A 1 123 ? 65.671 26.057 -42.249 1.00 35.03 123 ASP A CA 1
ATOM 914 C C . ASP A 1 123 ? 65.894 27.545 -41.890 1.00 35.03 123 ASP A C 1
ATOM 916 O O . ASP A 1 123 ? 64.943 28.348 -42.063 1.00 35.03 123 ASP A O 1
#

Organism: Triatoma infestans (NCBI:txid30076)

Foldseek 3Di:
DFECVVDDHDDPDPDFDWDWDADPVRDIDIFTWDWDADDDPQDGGTDIDTYDHDDPDPPDGDDDDPVSSDPPPDDDPDDDPDDDPPPCDPCVCVVDPPPDPPPPPPDDDDDDDDDDDDDDDDD

Sequence (123 aa):
MILSDVLPPFGEDPVQTCVLIQGVSGEFMTVPIRTVYLTSDLVNGPVTVRVINSLPFPGVHLLLGNDLAGGKVLPDPVLTVNPLLNSNTDSSEEEMVGLYPSCAVTRAMVKSKKQNTINPQVD

Secondary structure (DSSP, 8-state):
-EETTTSPPPPS-S---EEEEE-TTS-EEEEEEEEEEEESSS-EEEEEEEEES--SSTT--B---HHHHGGGSSPPP---SS----S---THHHH-TT-S-----------------------

pLDDT: mean 75.56, std 18.19, range [35.03, 95.38]